Protein AF-A0AAV5TSX1-F1 (afdb_monomer)

InterPro domains:
  IPR005679 Ribosomal protein uS12, bacteria [PR01034] (40-59)
  IPR005679 Ribosomal protein uS12, bacteria [PR01034] (59-76)
  IPR005679 Ribosomal protein uS12, bacteria [PR01034] (76-83)
  IPR006032 Small ribosomal subunit protein uS12 [PF00164] (43-81)
  IPR006032 Small ribosomal subunit protein uS12 [PIRSF002133] (6-83)
  IPR006032 Small ribosomal subunit protein uS12 [PTHR11652] (44-82)
  IPR012340 Nucleic acid-binding, OB-fold [G3DSA:2.40.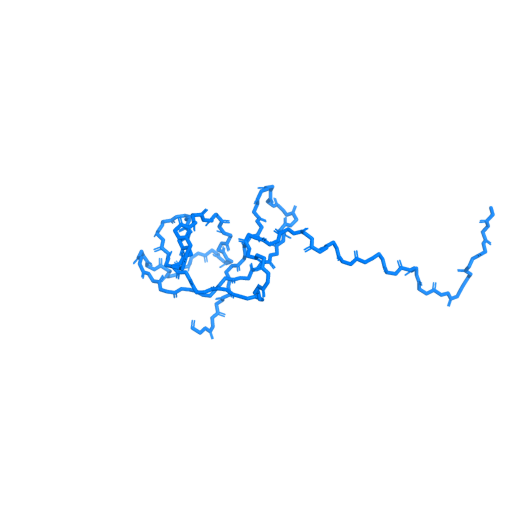50.140] (39-83)
  IPR012340 Nucleic acid-binding, OB-fold [SSF50249] (6-82)

Secondary structure (DSSP, 8-state):
----TTSPPP--PPPS---SSSS-SEEEEEE-SS-EEETTTTEEE-EE--SSS----TT-EEEEEE---SSSSS--EEEEP--

Structure (mmCIF, N/CA/C/O backbone):
data_AF-A0AAV5TSX1-F1
#
_entry.id   AF-A0AAV5TSX1-F1
#
loop_
_atom_site.group_PDB
_atom_site.id
_atom_site.type_symbol
_atom_site.label_atom_id
_atom_site.label_alt_id
_atom_site.label_comp_id
_atom_site.label_asym_id
_atom_site.label_entity_id
_atom_site.label_seq_id
_atom_site.pdbx_PDB_ins_code
_atom_site.Cartn_x
_atom_site.Cartn_y
_atom_site.Cartn_z
_atom_site.occupancy
_atom_site.B_iso_or_equiv
_atom_site.auth_seq_id
_atom_site.auth_comp_id
_atom_site.auth_asym_id
_atom_site.auth_atom_id
_atom_site.pdbx_PDB_model_num
ATOM 1 N N . PHE A 1 1 ? 16.848 -36.924 15.457 1.00 51.22 1 PHE A N 1
ATOM 2 C CA . PHE A 1 1 ? 15.518 -37.301 15.975 1.00 51.22 1 PHE A CA 1
ATOM 3 C C . PHE A 1 1 ? 14.471 -36.990 14.918 1.00 51.22 1 PHE A C 1
ATOM 5 O O . PHE A 1 1 ? 13.922 -35.902 14.865 1.00 51.22 1 PHE A O 1
ATOM 12 N N . ILE A 1 2 ? 14.329 -37.930 13.985 1.00 56.09 2 ILE A N 1
ATOM 13 C CA . ILE A 1 2 ? 13.613 -37.808 12.714 1.00 56.09 2 ILE A CA 1
ATOM 14 C C . ILE A 1 2 ? 12.346 -38.649 12.851 1.00 56.09 2 ILE A C 1
ATOM 16 O O . ILE A 1 2 ? 12.371 -39.818 12.499 1.00 56.09 2 ILE A O 1
ATOM 20 N N . HIS A 1 3 ? 11.268 -38.106 13.417 1.00 53.97 3 HIS A N 1
ATOM 21 C CA . HIS A 1 3 ? 9.979 -38.804 13.459 1.00 53.97 3 HIS A CA 1
ATOM 22 C C . HIS A 1 3 ? 8.810 -37.822 13.524 1.00 53.97 3 HIS A C 1
ATOM 24 O O . HIS A 1 3 ? 8.320 -37.551 14.605 1.00 53.97 3 HIS A O 1
ATOM 30 N N . GLU A 1 4 ? 8.334 -37.380 12.358 1.00 62.19 4 GLU A N 1
ATOM 31 C CA . GLU A 1 4 ? 6.898 -37.251 12.055 1.00 62.19 4 GLU A CA 1
ATOM 32 C C . GLU A 1 4 ? 6.713 -37.493 10.549 1.00 62.19 4 GLU A C 1
ATOM 34 O O . GLU A 1 4 ? 6.610 -36.581 9.735 1.00 62.19 4 GLU A O 1
ATOM 39 N N . ARG A 1 5 ? 6.786 -38.766 10.147 1.00 67.62 5 ARG A N 1
ATOM 40 C CA . ARG A 1 5 ? 6.955 -39.174 8.746 1.00 67.62 5 ARG A CA 1
ATOM 41 C C . ARG A 1 5 ? 5.717 -39.070 7.845 1.00 67.62 5 ARG A C 1
ATOM 43 O O . ARG A 1 5 ? 5.873 -39.410 6.690 1.00 67.62 5 ARG A O 1
ATOM 50 N N . ASN A 1 6 ? 4.537 -38.614 8.285 1.00 66.44 6 ASN A N 1
ATOM 51 C CA . ASN A 1 6 ? 3.334 -38.636 7.420 1.00 66.44 6 ASN A CA 1
ATOM 52 C C . ASN A 1 6 ? 2.303 -37.514 7.657 1.00 66.44 6 ASN A C 1
ATOM 54 O O . ASN A 1 6 ? 1.165 -37.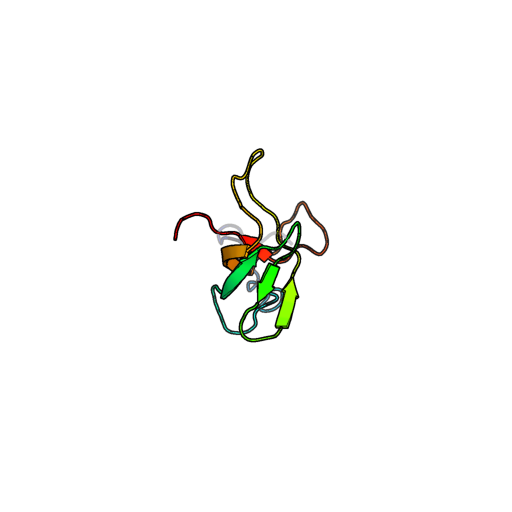626 7.203 1.00 66.44 6 ASN A O 1
ATOM 58 N N . LYS A 1 7 ? 2.650 -36.429 8.357 1.00 67.44 7 LYS A N 1
ATOM 59 C CA . LYS A 1 7 ? 1.737 -35.286 8.515 1.00 67.44 7 LYS A CA 1
ATOM 60 C C . LYS A 1 7 ? 2.328 -34.051 7.844 1.00 67.44 7 LYS A C 1
ATOM 62 O O . LYS A 1 7 ? 3.526 -33.808 7.993 1.00 67.44 7 LYS A O 1
ATOM 67 N N . PRO A 1 8 ? 1.524 -33.278 7.087 1.00 75.88 8 PRO A N 1
ATOM 68 C CA . PRO A 1 8 ? 1.965 -31.980 6.607 1.00 75.88 8 PRO A CA 1
ATOM 69 C C . PRO A 1 8 ? 2.463 -31.163 7.806 1.00 75.88 8 PRO A C 1
ATOM 71 O O . PRO A 1 8 ? 1.811 -31.206 8.853 1.00 75.88 8 PRO A O 1
ATOM 74 N N . PRO A 1 9 ? 3.583 -30.432 7.680 1.00 77.62 9 PRO A N 1
ATOM 75 C CA . PRO A 1 9 ? 4.103 -29.624 8.776 1.00 77.62 9 PRO A CA 1
ATOM 76 C C . PRO A 1 9 ? 3.013 -28.687 9.304 1.00 77.62 9 PRO A C 1
ATOM 78 O O . PRO A 1 9 ? 2.225 -28.146 8.518 1.00 77.62 9 PRO A O 1
ATOM 81 N N . GLU A 1 10 ? 2.970 -28.489 10.624 1.00 76.12 10 GLU A N 1
ATOM 82 C CA . GLU A 1 10 ? 1.969 -27.632 11.254 1.00 76.12 10 GLU A CA 1
ATOM 83 C C . GLU A 1 10 ? 1.989 -26.241 10.599 1.00 76.12 10 GLU A C 1
ATOM 85 O O . GLU A 1 10 ? 3.014 -25.547 10.541 1.00 76.12 10 GLU A O 1
ATOM 90 N N . ARG A 1 11 ? 0.846 -25.834 10.035 1.00 68.31 11 ARG A N 1
ATOM 91 C CA . ARG A 1 11 ? 0.718 -24.513 9.420 1.00 68.31 11 ARG A CA 1
ATOM 92 C C . ARG A 1 11 ? 0.824 -23.472 10.528 1.00 68.31 11 ARG A C 1
ATOM 94 O O . ARG A 1 11 ? -0.132 -23.279 11.272 1.00 68.31 11 ARG A O 1
ATOM 101 N N . ARG A 1 12 ? 1.949 -22.748 10.588 1.00 62.84 12 ARG A N 1
ATOM 102 C CA . ARG A 1 12 ? 2.077 -21.550 11.436 1.00 62.84 12 ARG A CA 1
ATOM 103 C C . ARG A 1 12 ? 0.833 -20.675 11.272 1.00 62.84 12 ARG A C 1
ATOM 105 O O . ARG A 1 12 ? 0.421 -20.398 10.139 1.00 62.84 12 ARG A O 1
ATOM 112 N N . SER A 1 13 ? 0.258 -20.227 12.386 1.00 61.19 13 SER A N 1
ATOM 113 C CA . SER A 1 13 ? -0.867 -19.296 12.359 1.00 61.19 13 SER A CA 1
ATOM 114 C C . SER A 1 13 ? -0.477 -18.071 11.524 1.00 61.19 13 SER A C 1
ATOM 116 O O . SER A 1 13 ? 0.608 -17.499 11.661 1.00 61.19 13 SER A O 1
ATOM 118 N N . ARG A 1 14 ? -1.329 -17.709 10.558 1.00 58.28 14 ARG A N 1
ATOM 119 C CA . ARG A 1 14 ? -1.087 -16.539 9.706 1.00 58.28 14 ARG A CA 1
ATOM 120 C C . ARG A 1 14 ? -0.991 -15.330 10.642 1.00 58.28 14 ARG A C 1
ATOM 122 O O . ARG A 1 14 ? -1.941 -15.079 11.376 1.00 58.28 14 ARG A O 1
ATOM 129 N N . SER A 1 15 ? 0.147 -14.624 10.649 1.00 56.69 15 SER A N 1
ATOM 130 C CA . SER A 1 15 ? 0.362 -13.489 11.558 1.00 56.69 15 SER A CA 1
ATOM 131 C C . SER A 1 15 ? -0.816 -12.520 11.446 1.00 56.69 15 SER A C 1
ATOM 133 O O . SER A 1 15 ? -1.068 -12.010 10.351 1.00 56.69 15 SER A O 1
ATOM 135 N N . LYS A 1 16 ? -1.539 -12.306 12.553 1.00 57.00 16 LYS A N 1
ATOM 136 C CA . LYS A 1 16 ? -2.728 -11.438 12.600 1.00 57.00 16 LYS A CA 1
ATOM 137 C C . LYS A 1 16 ? -2.393 -9.983 12.262 1.00 57.00 16 LYS A C 1
ATOM 139 O O . LYS A 1 16 ? -3.240 -9.262 11.749 1.00 57.00 16 LYS A O 1
ATOM 144 N N . ASP A 1 17 ? -1.131 -9.602 12.417 1.00 55.81 17 ASP A N 1
ATOM 145 C CA . ASP A 1 17 ? -0.679 -8.241 12.187 1.00 55.81 17 ASP A CA 1
ATOM 146 C C . ASP A 1 17 ? 0.071 -8.122 10.867 1.00 55.81 17 ASP A C 1
ATOM 148 O O . ASP A 1 17 ? 1.060 -8.832 10.646 1.00 55.81 17 ASP A O 1
ATOM 152 N N . LYS A 1 18 ? -0.411 -7.214 10.001 1.00 57.88 18 LYS A N 1
ATOM 153 C CA . LYS A 1 18 ? 0.378 -6.398 9.047 1.00 57.88 18 LYS A CA 1
ATOM 154 C C . LYS A 1 18 ? -0.477 -5.578 8.076 1.00 57.88 18 LYS A C 1
ATOM 156 O O . LYS A 1 18 ? 0.108 -4.860 7.273 1.00 57.88 18 LYS A O 1
ATOM 161 N N . SER A 1 19 ? -1.806 -5.658 8.085 1.00 57.91 19 SER A N 1
ATOM 162 C CA . SER A 1 19 ? -2.612 -4.795 7.218 1.00 57.91 19 SER A CA 1
ATOM 163 C C . SER A 1 19 ? -2.646 -3.368 7.787 1.00 57.91 19 SER A C 1
ATOM 165 O O . SER A 1 19 ? -2.894 -3.204 8.978 1.00 57.91 19 SER A O 1
ATOM 167 N N . PRO A 1 20 ? -2.474 -2.313 6.965 1.00 62.78 20 PRO A N 1
ATOM 168 C CA . PRO A 1 20 ? -2.706 -0.921 7.387 1.00 62.78 20 PRO A CA 1
ATOM 169 C C . PRO A 1 20 ? -4.190 -0.641 7.710 1.00 62.78 20 PRO A C 1
ATOM 171 O O . PRO A 1 20 ? -4.585 0.481 8.012 1.00 62.78 20 PRO A O 1
ATOM 174 N N . ILE A 1 21 ? -5.029 -1.674 7.614 1.00 66.38 21 ILE A N 1
ATOM 175 C CA . ILE A 1 21 ? -6.447 -1.673 7.927 1.00 66.38 21 ILE A CA 1
ATOM 176 C C . ILE A 1 21 ? -6.651 -2.817 8.912 1.00 66.38 21 ILE A C 1
ATOM 178 O O . ILE A 1 21 ? -6.656 -3.989 8.532 1.00 66.38 21 ILE A O 1
ATOM 182 N N . THR A 1 22 ? -6.746 -2.492 10.191 1.00 61.19 22 THR A N 1
ATOM 183 C CA . THR A 1 22 ? -7.214 -3.428 11.209 1.00 61.19 22 THR A CA 1
ATOM 184 C C . THR A 1 22 ? -8.725 -3.624 11.019 1.00 61.19 22 THR A C 1
ATOM 186 O O . THR A 1 22 ? -9.454 -2.667 10.763 1.00 61.19 22 THR A O 1
ATOM 189 N N . GLY A 1 23 ? -9.200 -4.873 11.046 1.00 64.69 23 GLY A N 1
ATOM 190 C CA . GLY A 1 23 ? -10.634 -5.208 11.058 1.00 64.69 23 GLY A CA 1
ATOM 191 C C . GLY A 1 23 ? -11.389 -5.232 9.718 1.00 64.69 23 GLY A C 1
ATOM 192 O O . GLY A 1 23 ? -12.509 -5.727 9.689 1.00 64.69 23 GLY A O 1
ATOM 193 N N . TYR A 1 24 ? -10.802 -4.784 8.600 1.00 66.50 24 TYR A N 1
ATOM 194 C CA . TYR A 1 24 ? -11.455 -4.840 7.281 1.00 66.50 24 TYR A CA 1
ATOM 195 C C . TYR A 1 24 ? -10.630 -5.632 6.264 1.00 66.50 24 TYR A C 1
ATOM 197 O O . TYR A 1 24 ? -9.422 -5.433 6.135 1.00 66.50 24 TYR A O 1
ATOM 205 N N . ASN A 1 25 ? -11.303 -6.483 5.481 1.00 70.38 25 ASN A N 1
ATOM 206 C CA . ASN A 1 25 ? -10.673 -7.235 4.390 1.00 70.38 25 ASN A CA 1
ATOM 207 C C . ASN A 1 25 ? -10.185 -6.309 3.261 1.00 70.38 25 ASN A C 1
ATOM 209 O O . ASN A 1 25 ? -9.118 -6.541 2.688 1.00 70.38 25 ASN A O 1
ATOM 213 N N . HIS A 1 26 ? -10.948 -5.248 2.971 1.00 77.69 26 HIS A N 1
ATOM 214 C CA . HIS A 1 26 ? -10.663 -4.265 1.928 1.00 77.69 26 HIS A CA 1
ATOM 215 C C . HIS A 1 26 ? -11.072 -2.858 2.373 1.00 77.69 26 HIS A C 1
ATOM 217 O O . HIS A 1 26 ? -11.940 -2.703 3.231 1.00 77.69 26 HIS A O 1
ATOM 223 N N . PHE A 1 27 ? -10.489 -1.832 1.758 1.00 77.00 27 PHE A N 1
ATOM 224 C CA . PHE A 1 27 ? -10.953 -0.454 1.896 1.00 77.00 27 PHE A CA 1
ATOM 225 C C . PHE A 1 27 ? -10.990 0.254 0.547 1.00 77.00 27 PHE A C 1
ATOM 227 O O . PHE A 1 27 ? -10.179 -0.025 -0.337 1.00 77.00 27 PHE A O 1
ATOM 234 N N . LYS A 1 28 ? -11.922 1.199 0.419 1.00 78.56 28 LYS A N 1
ATOM 235 C CA . LYS A 1 28 ? -11.996 2.102 -0.726 1.00 78.56 28 LYS A CA 1
ATOM 236 C C . LYS A 1 28 ? -11.124 3.326 -0.453 1.00 78.56 28 LYS A C 1
ATOM 238 O O . LYS A 1 28 ? -11.258 3.966 0.594 1.00 78.56 28 LYS A O 1
ATOM 243 N N . GLY A 1 29 ? -10.211 3.616 -1.369 1.00 78.12 29 GLY A N 1
ATOM 244 C CA . GLY A 1 29 ? -9.284 4.737 -1.286 1.00 78.12 29 GLY A CA 1
ATOM 245 C C . GLY A 1 29 ? -9.338 5.605 -2.532 1.00 78.12 29 GLY A C 1
ATOM 246 O O . GLY A 1 29 ? -9.839 5.180 -3.573 1.00 78.12 29 GLY A O 1
ATOM 247 N N . ILE A 1 30 ? -8.833 6.826 -2.401 1.00 81.25 30 ILE A N 1
ATOM 248 C CA . ILE A 1 30 ? -8.617 7.733 -3.529 1.00 81.25 30 ILE A CA 1
ATOM 249 C C . ILE A 1 30 ? -7.142 7.631 -3.914 1.00 81.25 30 ILE A C 1
ATOM 251 O O . ILE A 1 30 ? -6.273 7.713 -3.039 1.00 81.25 30 ILE A O 1
ATOM 255 N N . PHE A 1 31 ? -6.869 7.405 -5.198 1.00 80.12 31 PHE A N 1
ATOM 256 C CA . PHE A 1 31 ? -5.516 7.446 -5.735 1.00 80.12 31 PHE A CA 1
ATOM 257 C C . PHE A 1 31 ? -5.038 8.887 -5.840 1.00 80.12 31 PHE A C 1
ATOM 259 O O . PHE A 1 31 ? -5.785 9.747 -6.297 1.00 80.12 31 PHE A O 1
ATOM 266 N N . LEU A 1 32 ? -3.801 9.147 -5.432 1.00 77.81 32 LEU A N 1
ATOM 267 C CA . LEU A 1 32 ? -3.135 10.403 -5.750 1.00 77.81 32 LEU A CA 1
ATOM 268 C C . LEU A 1 32 ? -2.141 10.169 -6.884 1.00 77.81 32 LEU A C 1
ATOM 270 O O . LEU A 1 32 ? -2.548 10.186 -8.035 1.00 77.81 32 LEU A O 1
ATOM 274 N N . LYS A 1 33 ? -0.869 9.909 -6.568 1.00 66.62 33 LYS A N 1
ATOM 275 C CA . LYS A 1 33 ? 0.208 9.818 -7.569 1.00 66.62 33 LYS A CA 1
ATOM 276 C C . LYS A 1 33 ? 1.047 8.543 -7.433 1.00 66.62 33 LYS A C 1
ATOM 278 O O . LYS A 1 33 ? 1.300 7.844 -8.404 1.00 66.62 33 LYS A O 1
ATOM 283 N N . SER A 1 34 ? 1.432 8.201 -6.207 1.00 60.00 34 SER A N 1
ATOM 284 C CA . SER A 1 34 ? 2.156 6.963 -5.849 1.00 60.00 34 SER A CA 1
ATOM 285 C C . SER A 1 34 ? 1.675 6.365 -4.517 1.00 60.00 34 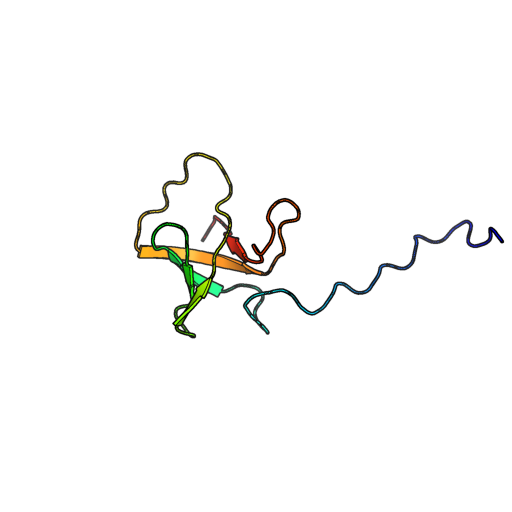SER A C 1
ATOM 287 O O . SER A 1 34 ? 2.199 5.368 -4.019 1.00 60.00 34 SER A O 1
ATOM 289 N N . SER A 1 35 ? 0.658 6.993 -3.934 1.00 59.12 35 SER A N 1
ATOM 290 C CA . SER A 1 35 ? 0.127 6.755 -2.600 1.00 59.12 35 SER A CA 1
ATOM 291 C C . SER A 1 35 ? -1.397 6.897 -2.626 1.00 59.12 35 SER A C 1
ATOM 293 O O . SER A 1 35 ? -1.969 7.527 -3.522 1.00 59.12 35 SER A O 1
ATOM 295 N N . PHE A 1 36 ? -2.067 6.269 -1.661 1.00 67.81 36 PHE A N 1
ATOM 296 C CA . PHE A 1 36 ? -3.525 6.251 -1.555 1.00 67.81 36 PHE A CA 1
ATOM 297 C C . PHE A 1 36 ? -3.965 6.822 -0.220 1.00 67.81 36 PHE A C 1
ATOM 299 O O . PHE A 1 36 ? -3.354 6.547 0.812 1.00 67.81 36 PHE A O 1
ATOM 306 N N . ILE A 1 37 ? -5.073 7.558 -0.231 1.00 61.44 37 ILE A N 1
ATOM 307 C CA . ILE A 1 37 ? -5.719 8.032 0.992 1.00 61.44 37 ILE A CA 1
ATOM 308 C C . ILE A 1 37 ? -6.873 7.097 1.337 1.00 61.44 37 ILE A C 1
ATOM 310 O O . ILE A 1 37 ? -7.780 6.872 0.529 1.00 61.44 37 ILE A O 1
ATOM 314 N N . LYS A 1 38 ? -6.880 6.583 2.569 1.00 70.12 38 LYS A N 1
ATOM 315 C CA . LYS A 1 38 ? -8.055 5.923 3.142 1.00 70.12 38 LYS A CA 1
ATOM 316 C C . LYS A 1 38 ? -9.087 6.988 3.518 1.00 70.12 38 LYS A C 1
ATOM 318 O O . LYS A 1 38 ? -8.915 7.697 4.507 1.00 70.12 38 LYS A O 1
ATOM 323 N N . LYS A 1 39 ? -10.187 7.050 2.759 1.00 57.25 39 LYS A N 1
ATOM 324 C CA . LYS A 1 39 ? -11.218 8.104 2.847 1.00 57.25 39 LYS A CA 1
ATOM 325 C C . LYS A 1 39 ? -11.830 8.282 4.248 1.00 57.25 39 LYS A C 1
ATOM 327 O O . LYS A 1 39 ? -12.193 9.389 4.605 1.00 57.25 39 LYS A O 1
ATOM 332 N N . ASN A 1 40 ? -11.884 7.218 5.053 1.00 62.59 40 ASN A N 1
ATOM 333 C CA . ASN A 1 40 ? -12.477 7.259 6.397 1.00 62.59 40 ASN A CA 1
ATOM 334 C C . ASN A 1 40 ? -11.490 7.583 7.534 1.00 62.59 40 ASN A C 1
ATOM 336 O O . ASN A 1 40 ? -11.934 7.744 8.662 1.00 62.59 4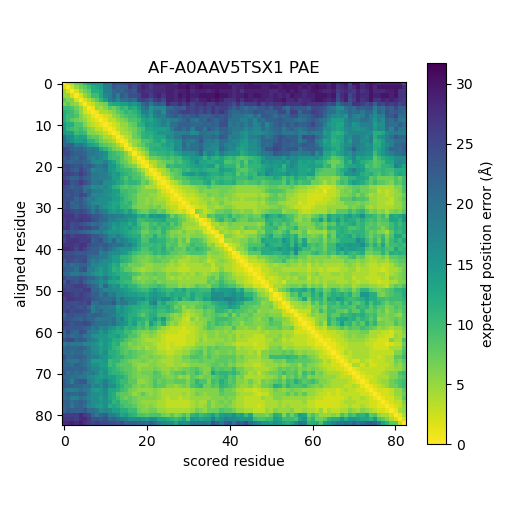0 ASN A O 1
ATOM 340 N N . VAL A 1 41 ? -10.169 7.597 7.298 1.00 67.38 41 VAL A N 1
ATOM 341 C CA . VAL A 1 41 ? -9.171 7.717 8.393 1.00 67.38 41 VAL A CA 1
ATOM 342 C C . VAL A 1 41 ? -8.064 8.738 8.083 1.00 67.38 41 VAL A C 1
ATOM 344 O O . VAL A 1 41 ? -7.097 8.815 8.822 1.00 67.38 41 VAL A O 1
ATOM 347 N N . TYR A 1 42 ? -8.153 9.509 6.988 1.00 69.25 42 TYR A N 1
ATOM 348 C CA . TYR A 1 42 ? -7.085 10.421 6.516 1.00 69.25 42 TYR A CA 1
ATOM 349 C C . TYR A 1 42 ? -5.672 9.804 6.524 1.00 69.25 42 TYR A C 1
ATOM 351 O O . TYR A 1 42 ? -4.661 10.498 6.563 1.00 69.25 42 TYR A O 1
ATOM 359 N N . LEU A 1 43 ? -5.591 8.473 6.470 1.00 74.88 43 LEU A N 1
ATOM 360 C CA . LEU A 1 43 ? -4.340 7.742 6.529 1.00 74.88 43 LEU A CA 1
ATOM 361 C C . LEU A 1 43 ? -3.818 7.597 5.106 1.00 74.88 43 LEU A C 1
ATOM 363 O O . LEU A 1 43 ? -4.484 6.994 4.256 1.00 74.88 43 LEU A O 1
ATOM 367 N N . GLN A 1 44 ? -2.631 8.142 4.864 1.00 72.75 44 GLN A N 1
ATOM 368 C CA . GLN A 1 44 ? -1.898 7.925 3.625 1.00 72.75 44 GLN A CA 1
ATOM 369 C C . GLN A 1 44 ? -1.176 6.581 3.697 1.00 72.75 44 GLN A C 1
ATOM 371 O O . GLN A 1 44 ? -0.453 6.292 4.649 1.00 72.75 44 GLN A O 1
ATOM 376 N N . VAL A 1 45 ? -1.398 5.736 2.695 1.00 74.50 45 VAL A N 1
ATOM 377 C CA . VAL A 1 45 ? -0.821 4.396 2.608 1.00 74.50 45 VAL A CA 1
ATOM 378 C C . VAL A 1 45 ? -0.150 4.233 1.251 1.00 74.50 45 VAL A C 1
ATOM 380 O O . VAL A 1 45 ? -0.769 4.443 0.206 1.00 74.50 45 VAL A O 1
ATOM 383 N N . CYS A 1 46 ? 1.110 3.804 1.259 1.00 77.50 46 CYS A N 1
ATOM 384 C CA . CYS A 1 46 ? 1.810 3.391 0.047 1.00 77.50 46 CYS A CA 1
ATOM 385 C C . CYS A 1 46 ? 1.347 1.985 -0.352 1.00 77.50 46 CYS A C 1
ATOM 387 O O . CYS A 1 46 ? 1.423 1.046 0.449 1.00 77.50 46 CYS A O 1
ATOM 389 N N . ALA A 1 47 ? 0.867 1.833 -1.585 1.00 75.88 47 ALA A N 1
ATOM 390 C CA . ALA A 1 47 ? 0.406 0.558 -2.118 1.00 75.88 47 ALA A CA 1
ATOM 391 C C . ALA A 1 47 ? 1.066 0.275 -3.465 1.00 75.88 47 ALA A C 1
ATOM 393 O O . ALA A 1 47 ? 1.305 1.182 -4.258 1.00 75.88 47 ALA A O 1
ATOM 394 N N . TYR A 1 48 ? 1.341 -0.999 -3.725 1.00 78.56 48 TYR A N 1
ATOM 395 C CA . TYR A 1 48 ? 1.874 -1.427 -5.012 1.00 78.56 48 TYR A CA 1
ATOM 396 C C . TYR A 1 48 ? 0.762 -1.486 -6.063 1.00 78.56 48 TYR A C 1
ATOM 398 O O . TYR A 1 48 ? -0.300 -2.073 -5.817 1.00 78.56 48 TYR A O 1
ATOM 406 N N . ILE A 1 49 ? 1.039 -0.922 -7.241 1.00 78.12 49 ILE A N 1
ATOM 407 C CA . ILE A 1 49 ? 0.167 -1.014 -8.409 1.00 78.12 49 ILE A CA 1
ATOM 408 C C . ILE A 1 49 ? 0.616 -2.202 -9.263 1.00 78.12 49 ILE A C 1
ATOM 410 O O . ILE A 1 49 ? 1.720 -2.174 -9.806 1.00 78.12 49 ILE A O 1
ATOM 414 N N . PRO A 1 50 ? -0.208 -3.258 -9.386 1.00 72.31 50 PRO A N 1
ATOM 415 C CA . PRO A 1 50 ? 0.127 -4.377 -10.247 1.00 72.31 50 PRO A CA 1
ATOM 416 C C . PRO A 1 50 ? 0.058 -3.966 -11.723 1.00 72.31 50 PRO A C 1
ATOM 418 O O . PRO A 1 50 ? -0.874 -3.271 -12.137 1.00 72.31 50 PRO A O 1
ATOM 421 N N . ASN A 1 51 ? 1.008 -4.496 -12.499 1.00 73.75 51 ASN A N 1
ATOM 422 C CA . ASN A 1 51 ? 1.195 -4.327 -13.945 1.00 73.75 51 ASN A CA 1
ATOM 423 C C . ASN A 1 51 ? 1.829 -2.988 -14.374 1.00 73.75 51 ASN A C 1
ATOM 425 O O . ASN A 1 51 ? 1.519 -1.913 -13.854 1.00 73.75 51 ASN A O 1
ATOM 429 N N . VAL A 1 52 ? 2.711 -3.075 -15.374 1.00 70.44 52 VAL A N 1
ATOM 430 C CA . VAL A 1 52 ? 3.308 -1.924 -16.069 1.00 70.44 52 VAL A CA 1
ATOM 431 C C . VAL A 1 52 ? 2.229 -1.289 -16.960 1.00 70.44 52 VAL A C 1
ATOM 433 O O . VAL A 1 52 ? 1.537 -2.011 -17.671 1.00 70.44 52 VAL A O 1
ATOM 436 N N . GLY A 1 53 ? 2.0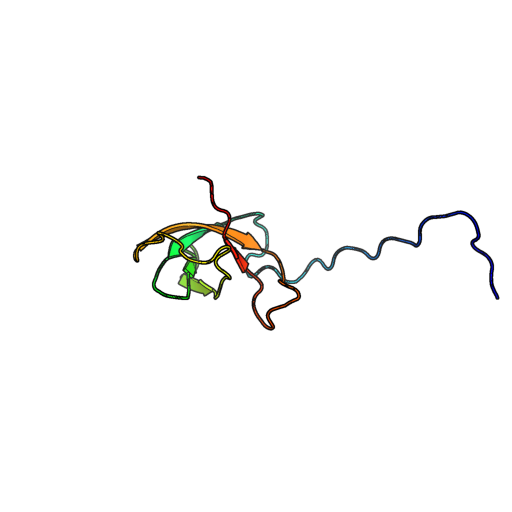45 0.037 -16.899 1.00 67.56 53 GLY A N 1
ATOM 437 C CA . GLY A 1 53 ? 1.047 0.750 -17.720 1.00 67.56 53 GLY A CA 1
ATOM 438 C C . GLY A 1 53 ? -0.373 0.793 -17.133 1.00 67.56 53 GLY A C 1
ATOM 439 O O . GLY A 1 53 ? -1.356 0.485 -17.803 1.00 67.56 53 GLY A O 1
ATOM 440 N N . HIS A 1 54 ? -0.519 1.142 -15.855 1.00 70.69 54 HIS A N 1
ATOM 441 C CA . HIS A 1 54 ? -1.832 1.321 -15.233 1.00 70.69 54 HIS A CA 1
ATOM 442 C C . HIS A 1 54 ? -2.487 2.650 -15.650 1.00 70.69 54 HIS A C 1
ATOM 444 O O . HIS A 1 54 ? -1.925 3.711 -15.427 1.00 70.69 54 HIS A O 1
ATOM 450 N N . ASN A 1 55 ? -3.721 2.596 -16.166 1.00 73.06 55 ASN A N 1
ATOM 451 C CA . ASN A 1 55 ? -4.543 3.771 -16.506 1.00 73.06 55 ASN A CA 1
ATOM 452 C C . ASN A 1 55 ? -5.216 4.419 -15.270 1.00 73.06 55 ASN A C 1
ATOM 454 O O . ASN A 1 55 ? -6.364 4.854 -15.326 1.00 73.06 55 ASN A O 1
ATOM 458 N N . LEU A 1 56 ? -4.565 4.377 -14.102 1.00 73.88 56 LEU A N 1
ATOM 459 C CA . LEU A 1 56 ? -5.113 4.989 -12.890 1.00 73.88 56 LEU A CA 1
ATOM 460 C C . LEU A 1 56 ? -4.860 6.492 -12.953 1.00 73.88 56 LEU A C 1
ATOM 462 O O . LEU A 1 56 ? -3.718 6.933 -12.881 1.00 73.88 56 LEU A O 1
ATOM 466 N N . GLN A 1 57 ? -5.934 7.262 -13.083 1.00 75.25 57 GLN A N 1
ATOM 467 C CA . GLN A 1 57 ? -5.878 8.717 -13.008 1.00 75.25 57 GLN A CA 1
ATOM 468 C C . GLN A 1 57 ? -5.810 9.170 -11.552 1.00 75.25 57 GLN A C 1
ATOM 470 O O . GLN A 1 57 ? -6.372 8.514 -10.661 1.00 75.25 57 GLN A O 1
ATOM 475 N N . GLU A 1 58 ? -5.165 10.312 -11.323 1.00 74.25 58 GLU A N 1
ATOM 476 C CA . GLU A 1 58 ? -5.234 11.006 -10.039 1.00 74.25 58 GLU A CA 1
ATOM 477 C C . GLU A 1 58 ? -6.718 11.203 -9.666 1.00 74.25 58 GLU A C 1
ATOM 479 O O . GLU A 1 58 ? -7.567 11.460 -10.517 1.00 74.25 58 GLU A O 1
ATOM 484 N N . HIS A 1 59 ? -7.054 10.999 -8.396 1.00 74.94 59 HIS A N 1
ATOM 485 C CA . HIS A 1 59 ? -8.411 11.031 -7.835 1.00 74.94 59 HIS A CA 1
ATOM 486 C C . HIS A 1 59 ? -9.346 9.861 -8.182 1.00 74.94 59 HIS A C 1
ATOM 488 O O . HIS A 1 59 ? -10.487 9.827 -7.708 1.00 74.94 59 HIS A O 1
ATOM 494 N N . SER A 1 60 ? -8.875 8.851 -8.915 1.00 80.19 60 SER A N 1
ATOM 495 C CA . SER A 1 60 ? -9.662 7.635 -9.143 1.00 80.19 60 SER A CA 1
ATOM 496 C C . SER A 1 60 ? -9.920 6.864 -7.841 1.00 80.19 60 SER A C 1
ATOM 498 O O . SER A 1 60 ? -9.084 6.793 -6.933 1.00 80.19 60 SER A O 1
ATOM 500 N N . GLN A 1 61 ? -11.116 6.285 -7.731 1.00 81.06 61 GLN A N 1
ATOM 501 C CA . GLN A 1 61 ? -11.468 5.422 -6.607 1.00 81.06 61 GLN A CA 1
ATOM 502 C C . GLN A 1 61 ? -10.941 4.014 -6.870 1.00 81.06 61 GLN A C 1
ATOM 504 O O . GLN A 1 61 ? -11.188 3.448 -7.929 1.00 81.06 61 GLN A O 1
ATOM 509 N N . VAL A 1 62 ? -10.260 3.427 -5.888 1.00 80.94 62 VAL A N 1
ATOM 510 C CA . VAL A 1 62 ? -9.750 2.056 -5.983 1.00 80.94 62 VAL A CA 1
ATOM 511 C C . VAL A 1 62 ? -10.066 1.254 -4.729 1.00 80.94 62 VAL A C 1
ATOM 513 O O . VAL A 1 62 ? -10.208 1.800 -3.631 1.00 80.94 62 VAL A O 1
ATOM 516 N N . MET A 1 63 ? -10.138 -0.064 -4.887 1.00 84.38 63 MET A N 1
ATOM 517 C CA . MET A 1 63 ? -10.227 -0.999 -3.774 1.00 84.38 63 MET A CA 1
ATOM 518 C C . MET A 1 63 ? -8.832 -1.518 -3.418 1.00 84.38 63 MET A C 1
ATOM 520 O O . MET A 1 63 ? -8.069 -1.941 -4.286 1.00 84.38 63 MET A O 1
ATOM 524 N N . VAL A 1 64 ? -8.496 -1.520 -2.132 1.00 83.50 64 VAL A N 1
ATOM 525 C CA . VAL A 1 64 ? -7.177 -1.936 -1.641 1.00 83.50 64 VAL A CA 1
ATOM 526 C C . VAL A 1 64 ? -7.332 -3.022 -0.582 1.00 83.5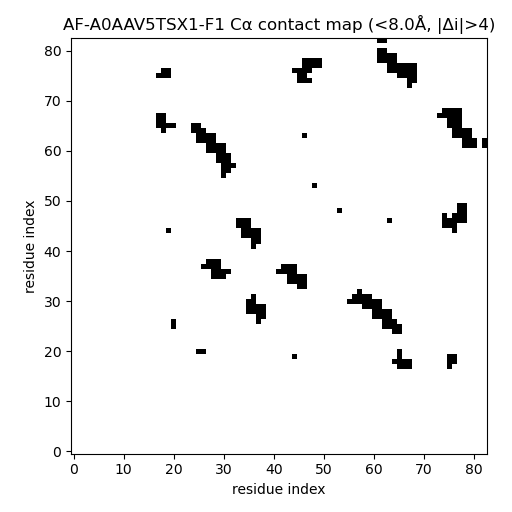0 64 VAL A C 1
ATOM 528 O O . VAL A 1 64 ? -8.197 -2.947 0.292 1.00 83.50 64 VAL A O 1
ATOM 531 N N . ARG A 1 65 ? -6.471 -4.038 -0.653 1.00 81.00 65 ARG A N 1
ATOM 532 C CA . ARG A 1 65 ? -6.377 -5.155 0.290 1.00 81.00 65 ARG A CA 1
ATOM 533 C C . ARG A 1 65 ? -5.127 -5.042 1.148 1.00 81.00 65 ARG A C 1
ATOM 535 O O . ARG A 1 65 ? -4.057 -4.679 0.663 1.00 81.00 65 ARG A O 1
ATOM 542 N N . GLY A 1 66 ? -5.249 -5.441 2.410 1.00 77.25 66 GLY A N 1
ATOM 543 C CA . GLY A 1 66 ? -4.095 -5.667 3.275 1.00 77.25 66 GLY A CA 1
ATOM 544 C C . GLY A 1 66 ? -3.323 -6.927 2.874 1.00 77.25 66 GLY A C 1
ATOM 545 O O . GLY A 1 66 ? -3.892 -8.015 2.782 1.00 77.25 66 GLY A O 1
ATOM 546 N N . GLY A 1 67 ? -2.018 -6.794 2.656 1.00 80.12 67 GLY A N 1
ATOM 547 C CA . GLY A 1 67 ? -1.134 -7.903 2.317 1.00 80.12 67 GLY A CA 1
ATOM 548 C C . GLY A 1 67 ? 0.306 -7.433 2.153 1.00 80.12 67 GLY A C 1
ATOM 549 O O . GLY A 1 67 ? 0.573 -6.474 1.443 1.00 80.12 67 GLY A O 1
ATOM 550 N N . ARG A 1 68 ? 1.255 -8.104 2.813 1.00 79.88 68 ARG A N 1
ATOM 551 C CA . ARG A 1 68 ? 2.679 -7.796 2.643 1.00 79.88 68 ARG A CA 1
ATOM 552 C C . ARG A 1 68 ? 3.172 -8.378 1.323 1.00 79.88 68 ARG A C 1
ATOM 554 O O . ARG A 1 68 ? 3.160 -9.602 1.162 1.00 79.88 68 ARG A O 1
ATOM 561 N N . ARG A 1 69 ? 3.667 -7.534 0.417 1.00 76.62 69 ARG A N 1
ATOM 562 C CA . ARG A 1 69 ? 4.447 -8.021 -0.725 1.00 76.62 69 ARG A CA 1
ATOM 563 C C . ARG A 1 69 ? 5.825 -8.470 -0.247 1.00 76.62 69 ARG A C 1
ATOM 565 O O . ARG A 1 69 ? 6.425 -7.855 0.629 1.00 76.62 69 ARG A O 1
ATOM 572 N N . ARG A 1 70 ? 6.295 -9.609 -0.757 1.00 75.81 70 ARG A N 1
ATOM 573 C CA . ARG A 1 70 ? 7.598 -10.159 -0.354 1.00 75.81 70 ARG A CA 1
ATOM 574 C C . ARG A 1 70 ? 8.755 -9.362 -0.948 1.00 75.81 70 ARG A C 1
ATOM 576 O O . ARG A 1 70 ? 9.769 -9.233 -0.279 1.00 75.81 70 ARG A O 1
ATOM 583 N N . ASP A 1 71 ? 8.523 -8.791 -2.123 1.00 81.94 71 ASP A N 1
ATOM 584 C CA . ASP A 1 71 ? 9.530 -8.149 -2.973 1.00 81.94 71 ASP A CA 1
ATOM 585 C C . ASP A 1 71 ? 9.789 -6.688 -2.573 1.00 81.94 71 ASP A C 1
ATOM 587 O O . ASP A 1 71 ? 10.825 -6.121 -2.894 1.00 81.94 71 ASP A O 1
ATOM 591 N N . LEU A 1 72 ? 8.848 -6.078 -1.843 1.00 79.38 72 LEU A N 1
ATOM 592 C CA . LEU A 1 72 ? 8.904 -4.677 -1.439 1.00 79.38 72 LEU A CA 1
ATOM 593 C C . LEU A 1 72 ? 8.869 -4.571 0.084 1.00 79.38 72 LEU A C 1
ATOM 595 O O . LEU A 1 72 ? 7.907 -4.990 0.736 1.00 79.38 72 LEU A O 1
ATOM 599 N N . ILE A 1 73 ? 9.917 -3.981 0.656 1.00 76.50 73 ILE A N 1
ATOM 600 C CA . ILE A 1 73 ? 9.966 -3.689 2.087 1.00 76.50 73 ILE A CA 1
ATOM 601 C C . ILE A 1 73 ? 9.021 -2.515 2.391 1.00 76.50 73 ILE A C 1
ATOM 603 O O . ILE A 1 73 ? 8.870 -1.597 1.593 1.00 76.50 73 ILE A O 1
ATOM 607 N N . SER A 1 74 ? 8.320 -2.572 3.525 1.00 78.94 74 SER A N 1
ATOM 608 C CA . SER A 1 74 ? 7.288 -1.603 3.951 1.00 78.94 74 SER A CA 1
ATOM 609 C C . SER A 1 74 ? 5.949 -1.613 3.183 1.00 78.94 74 SER A C 1
ATOM 611 O O . SER A 1 74 ? 4.930 -1.200 3.741 1.00 78.94 74 SER A O 1
ATOM 613 N N . VAL A 1 75 ? 5.870 -2.177 1.971 1.00 80.00 75 VAL A N 1
ATOM 614 C CA . VAL A 1 75 ? 4.599 -2.229 1.222 1.00 80.00 75 VAL A CA 1
ATOM 615 C C . VAL A 1 75 ? 3.690 -3.342 1.749 1.00 80.00 75 VAL A C 1
ATOM 617 O O . VAL A 1 75 ? 3.885 -4.540 1.514 1.00 80.00 75 VAL A O 1
ATOM 620 N N . LYS A 1 76 ? 2.669 -2.915 2.494 1.00 79.25 76 LYS A N 1
ATOM 621 C CA . LYS A 1 76 ? 1.680 -3.777 3.161 1.00 79.25 76 LYS A CA 1
ATOM 622 C C . LYS A 1 76 ? 0.273 -3.677 2.554 1.00 79.25 76 LYS A C 1
ATOM 624 O O . LYS A 1 76 ? -0.671 -4.264 3.092 1.00 79.25 76 LYS A O 1
ATOM 629 N N . ALA A 1 77 ? 0.129 -2.924 1.467 1.00 80.31 77 ALA A N 1
ATOM 630 C CA . ALA A 1 77 ? -1.126 -2.705 0.768 1.00 80.31 77 ALA A CA 1
ATOM 631 C C . ALA A 1 77 ? -0.998 -3.065 -0.715 1.00 80.31 77 ALA A C 1
ATOM 633 O O . ALA A 1 77 ? -0.057 -2.649 -1.396 1.00 80.31 77 ALA A O 1
ATOM 634 N N . ASN A 1 78 ? -1.989 -3.803 -1.211 1.00 80.88 78 ASN A N 1
ATOM 635 C CA . ASN A 1 78 ? -2.084 -4.223 -2.602 1.00 80.88 78 ASN A CA 1
ATOM 636 C C . ASN A 1 78 ? -3.401 -3.727 -3.192 1.00 80.88 78 ASN A C 1
ATOM 638 O O . ASN A 1 78 ? -4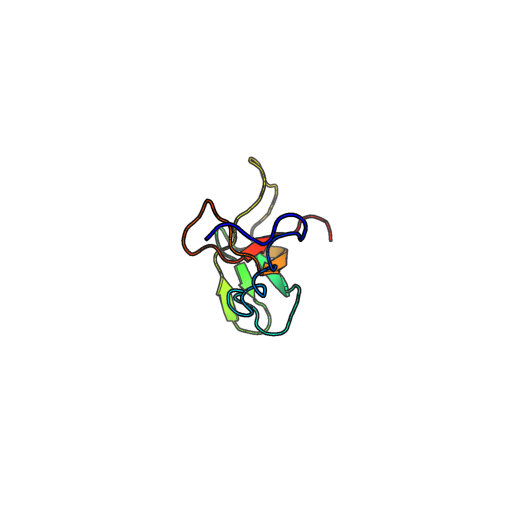.464 -3.946 -2.611 1.00 80.88 78 ASN A O 1
ATOM 642 N N . ILE A 1 79 ? -3.342 -3.107 -4.365 1.00 82.75 79 ILE A N 1
ATOM 643 C CA . ILE A 1 79 ? -4.540 -2.663 -5.083 1.00 82.75 79 ILE A CA 1
ATOM 644 C C . ILE A 1 79 ? -5.206 -3.862 -5.753 1.00 82.75 79 ILE A C 1
ATOM 646 O O . ILE A 1 79 ? -4.538 -4.680 -6.388 1.00 82.75 79 ILE A O 1
ATOM 650 N N . ILE A 1 80 ? -6.529 -3.944 -5.631 1.00 81.25 80 ILE A N 1
ATOM 651 C CA . ILE A 1 80 ? -7.361 -4.884 -6.377 1.00 81.25 80 ILE A CA 1
ATOM 652 C C . ILE A 1 80 ? -7.981 -4.122 -7.551 1.00 81.25 80 ILE A C 1
ATOM 654 O O . ILE A 1 80 ? -8.667 -3.122 -7.358 1.00 81.25 80 ILE A O 1
ATOM 658 N N . ARG A 1 81 ? -7.745 -4.605 -8.773 1.00 69.44 81 ARG A N 1
ATOM 659 C CA . ARG A 1 81 ? -8.388 -4.110 -9.999 1.00 69.44 81 ARG A CA 1
ATOM 660 C C . ARG A 1 81 ? -9.667 -4.929 -10.220 1.00 69.44 81 ARG A C 1
ATOM 662 O O . ARG A 1 81 ? -9.576 -6.153 -10.197 1.00 69.44 81 ARG A O 1
ATOM 669 N N . GLY A 1 82 ? -10.825 -4.287 -10.413 1.00 65.31 82 GLY A N 1
ATOM 670 C CA . GLY A 1 82 ? -12.062 -4.995 -10.794 1.00 65.31 82 GLY A CA 1
ATOM 671 C C . GLY A 1 82 ? -13.370 -4.616 -10.087 1.00 65.31 82 GLY A C 1
ATOM 672 O O . GLY A 1 82 ? -14.309 -5.400 -10.176 1.00 65.31 82 GLY A O 1
ATOM 673 N N . LYS A 1 83 ? -13.460 -3.466 -9.405 1.00 50.84 83 LYS A N 1
ATOM 674 C CA . LYS A 1 83 ? -14.730 -2.781 -9.094 1.00 50.84 83 LYS A CA 1
ATOM 675 C C . LYS A 1 83 ? -14.521 -1.278 -9.052 1.00 50.84 83 LYS A C 1
ATOM 677 O O . LYS A 1 83 ? -13.463 -0.877 -8.514 1.00 50.84 83 LYS A O 1
#

Organism: NCBI:txid358040

Foldseek 3Di:
DDDPPDDDPPPDDDPQDDFPDRPDQKAKWFAAPQWTARPVPRDIAGADDPDDPDPRDGRDIWMKGADDDPVDPRHGIYTDPDD

Nearest PDB structures (foldseek):
  8a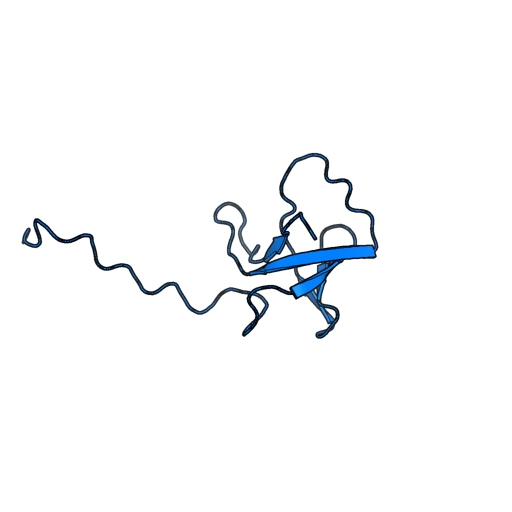po-assembly1_Bl  TM=7.813E-01  e=1.250E-04  Polytomella magna
  8fmw-assembly1_L  TM=7.614E-01  e=2.735E-04  Borreliella burgdorferi B31
  6z1p-assembly1_Bl  TM=7.592E-01  e=2.905E-04  Tetrahymena thermophila SB210
  8cai-assembly1_L  TM=8.229E-01  e=1.030E-03  Escherichia coli BW25113
  9fia-assembly1_Bl  TM=6.725E-01  e=8.594E-04  Toxoplasma gondii

Sequence (83 aa):
FIHERNKPPERRSRSKDKSPITGYNHFKGIFLKSSFIKKNVYLQVCAYIPNV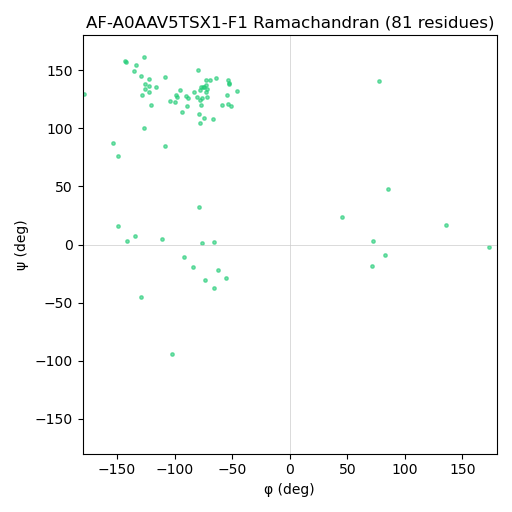GHNLQEHSQVMVRGGRRRDLISVKANIIRGK

Solvent-accessible surface area (backbone atoms only — not comparable to full-atom values): 5404 Å² total; per-residue (Å²): 140,91,80,75,91,86,62,82,74,83,76,74,77,76,72,89,75,63,38,92,49,81,97,48,79,58,47,64,25,35,34,52,90,74,40,29,35,34,76,92,68,81,42,77,43,57,45,53,76,79,68,91,87,66,90,75,51,68,67,38,74,41,36,34,30,57,42,69,49,89,91,41,86,88,31,20,29,36,58,51,88,87,112

Radius of gyration: 17.02 Å; Cα contacts (8 Å, |Δi|>4): 131; chains: 1; bounding box: 30×50×34 Å

Mean predicted aligned error: 11.47 Å

pLDDT: mean 71.09, std 8.72, range [50.84, 84.38]